Protein AF-A0A2M7ZZB6-F1 (afdb_monomer)

Solvent-accessible surface area (backbone atoms only — not comparable to full-atom values): 9899 Å² total; per-residue (Å²): 138,83,85,86,79,74,78,76,74,74,70,73,68,87,72,74,65,69,38,66,51,78,63,53,41,43,48,19,32,42,69,71,52,42,30,48,72,31,56,65,69,65,60,60,82,46,77,87,41,74,58,35,42,51,44,49,51,27,49,53,50,29,35,26,39,66,32,93,85,37,90,86,42,71,68,60,44,71,37,55,76,69,3,45,89,44,29,32,35,31,60,40,60,33,81,90,66,54,45,29,35,42,30,34,33,74,74,34,77,93,77,28,32,29,31,52,76,47,67,44,47,56,92,78,51,80,77,65,58,51,47,81,51,72,67,56,48,48,54,58,59,68,34,71,68,35,45,54,51,51,56,53,50,54,53,52,31,53,52,32,34,58,52,52,53,54,54,52,56,57,63,77,77,111

Nearest PDB structures (foldseek):
  8a22-assembly1_AD  TM=5.353E-01  e=3.494E+00  Polytomella magna
  6bxj-assembly1_A  TM=3.158E-01  e=9.105E-01  Homo sapiens
  7snt-assembly2_B  TM=4.736E-01  e=2.909E+00  Oplophorus gracilirostris
  4c4h-assembly1_A  TM=4.636E-01  e=7.277E+00  Homo sapiens

Foldseek 3Di:
DDPPPDPPPPQPDLPCLPADDPVLLLVCLQVVNFAQEFPCVLLVVVPPAPSQNSQSVSQVSNCRRQNDDDPSHAQKDADDAQRGPFKIWHWRATRVRFIKIWMKGQLDPVNRYIYTPHIDTPVPDDDDNHHDDPVRSVCRCPDPRNVVSSVVSVVVSVVSNVVVVVVVVVVVVD

Radius of gyration: 18.85 Å; Cα contacts (8 Å, |Δi|>4): 253; chains: 1; bounding box: 59×29×61 Å

Mean predicted aligned error: 9.22 Å

Structure (mmCIF, N/CA/C/O backbone):
data_AF-A0A2M7ZZB6-F1
#
_entry.id   AF-A0A2M7ZZB6-F1
#
loop_
_atom_site.group_PDB
_atom_site.id
_atom_site.type_symbol
_atom_site.label_atom_id
_atom_site.label_alt_id
_atom_site.label_comp_id
_atom_site.label_asym_id
_atom_site.label_entity_id
_atom_site.label_seq_id
_atom_site.pdbx_PDB_ins_code
_atom_site.Cartn_x
_atom_site.Cartn_y
_atom_site.Cartn_z
_atom_site.occupancy
_atom_site.B_iso_or_equiv
_atom_site.auth_seq_id
_atom_site.auth_comp_id
_atom_site.auth_asym_id
_atom_site.auth_atom_id
_atom_site.pdbx_PDB_model_num
ATOM 1 N N . MET A 1 1 ? 19.555 -8.376 -47.358 1.00 38.25 1 MET A N 1
ATOM 2 C CA . MET A 1 1 ? 19.099 -8.826 -46.024 1.00 38.25 1 MET A CA 1
ATOM 3 C C . MET A 1 1 ? 18.486 -7.634 -45.303 1.00 38.25 1 MET A C 1
ATOM 5 O O . MET A 1 1 ? 19.207 -6.686 -45.032 1.00 38.25 1 MET A O 1
ATOM 9 N N . ARG A 1 2 ? 17.164 -7.617 -45.089 1.00 36.47 2 ARG A N 1
ATOM 10 C CA . ARG A 1 2 ? 16.479 -6.576 -44.303 1.00 36.47 2 ARG A CA 1
ATOM 11 C C . ARG A 1 2 ? 16.330 -7.078 -42.867 1.00 36.47 2 ARG A C 1
ATOM 13 O O . ARG A 1 2 ? 15.818 -8.172 -42.655 1.00 36.47 2 ARG A O 1
ATOM 20 N N . SER A 1 3 ? 16.836 -6.313 -41.904 1.00 40.44 3 SER A N 1
ATOM 21 C CA . SER A 1 3 ? 16.757 -6.620 -40.477 1.00 40.44 3 SER A CA 1
ATOM 22 C C . SER A 1 3 ? 15.376 -6.245 -39.930 1.00 40.44 3 SER A C 1
ATOM 24 O O . SER A 1 3 ? 15.189 -5.156 -39.389 1.00 40.44 3 SER A O 1
ATOM 26 N N . ASP A 1 4 ? 14.407 -7.148 -40.034 1.00 44.44 4 ASP A N 1
ATOM 27 C CA . ASP A 1 4 ? 13.094 -6.994 -39.391 1.00 44.44 4 ASP A CA 1
ATOM 2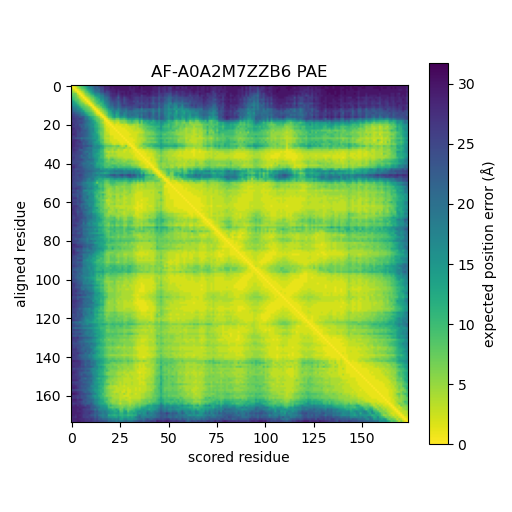8 C C . ASP A 1 4 ? 13.134 -7.422 -37.912 1.00 44.44 4 ASP A C 1
ATOM 30 O O . ASP A 1 4 ? 12.352 -8.255 -37.456 1.00 44.44 4 ASP A O 1
ATOM 34 N N . PHE A 1 5 ? 14.067 -6.857 -37.137 1.00 45.94 5 PHE A N 1
ATOM 35 C CA . PHE A 1 5 ? 14.306 -7.246 -35.740 1.00 45.94 5 PHE A CA 1
ATOM 36 C C . PHE A 1 5 ? 13.954 -6.177 -34.707 1.00 45.94 5 PHE A C 1
ATOM 38 O O . PHE A 1 5 ? 14.498 -6.180 -33.617 1.00 45.94 5 PHE A O 1
ATOM 45 N N . PHE A 1 6 ? 12.984 -5.305 -34.983 1.00 51.72 6 PHE A N 1
ATOM 46 C CA . PHE A 1 6 ? 12.308 -4.562 -33.915 1.00 51.72 6 PHE A CA 1
ATOM 47 C C . PHE A 1 6 ? 10.819 -4.428 -34.225 1.00 51.72 6 PHE A C 1
ATOM 49 O O . PHE A 1 6 ? 10.335 -3.396 -34.687 1.00 51.72 6 PHE A O 1
ATOM 56 N N . LYS A 1 7 ? 10.052 -5.484 -33.922 1.00 43.66 7 LYS A N 1
ATOM 57 C CA . LYS A 1 7 ? 8.611 -5.328 -33.693 1.00 43.66 7 LYS A CA 1
ATOM 58 C C . LYS A 1 7 ? 8.455 -4.345 -32.532 1.00 43.66 7 LYS A C 1
ATOM 60 O O . LYS A 1 7 ? 8.679 -4.727 -31.384 1.00 43.66 7 LYS A O 1
ATOM 65 N N . LYS A 1 8 ? 8.086 -3.089 -32.820 1.00 45.19 8 LYS A N 1
ATOM 66 C CA . LYS A 1 8 ? 7.596 -2.141 -31.808 1.00 45.19 8 LYS A CA 1
ATOM 67 C C . LYS A 1 8 ? 6.567 -2.891 -30.960 1.00 45.19 8 LYS A C 1
ATOM 69 O O . LYS A 1 8 ? 5.510 -3.266 -31.473 1.00 45.19 8 LYS A O 1
ATOM 74 N N . LYS A 1 9 ? 6.895 -3.167 -29.690 1.00 47.38 9 LYS A N 1
ATOM 75 C CA . LYS A 1 9 ? 5.925 -3.693 -28.723 1.00 47.38 9 LYS A CA 1
ATOM 76 C C . LYS A 1 9 ? 4.744 -2.731 -28.772 1.00 47.38 9 LYS A C 1
ATOM 78 O O . LYS A 1 9 ? 4.932 -1.544 -28.521 1.00 47.38 9 LYS A O 1
ATOM 83 N N . LYS A 1 10 ? 3.566 -3.223 -29.176 1.00 41.62 10 LYS A N 1
ATOM 84 C CA . LYS A 1 10 ? 2.321 -2.450 -29.115 1.00 41.62 10 LYS A CA 1
ATOM 85 C C . LYS A 1 10 ? 2.272 -1.829 -27.723 1.00 41.62 10 LYS A C 1
ATOM 87 O O . LYS A 1 10 ? 2.279 -2.581 -26.747 1.00 41.62 10 LYS A O 1
ATOM 92 N N . SER A 1 11 ? 2.296 -0.499 -27.642 1.00 44.00 11 SER A N 1
ATOM 93 C CA . SER A 1 11 ? 2.062 0.203 -26.387 1.00 44.00 11 SER A CA 1
ATOM 94 C C . SER A 1 11 ? 0.751 -0.347 -25.847 1.00 44.00 11 SER A C 1
ATOM 96 O O . SER A 1 11 ? -0.286 -0.312 -26.516 1.00 44.00 11 SER A O 1
ATOM 98 N N . SER A 1 12 ? 0.839 -1.023 -24.703 1.00 45.59 12 SER A N 1
ATOM 99 C CA . SER A 1 12 ? -0.322 -1.614 -24.055 1.00 45.59 12 SER A CA 1
ATOM 100 C C . SER A 1 12 ? -1.387 -0.529 -23.957 1.00 45.59 12 SER A C 1
ATOM 102 O O . SER A 1 12 ? -1.063 0.556 -23.466 1.00 45.59 12 SER A O 1
ATOM 104 N N . LYS A 1 13 ? -2.618 -0.818 -24.421 1.00 45.81 13 LYS A N 1
ATOM 105 C CA . LYS A 1 13 ? -3.814 -0.006 -24.131 1.00 45.81 13 LYS A CA 1
ATOM 106 C C . LYS A 1 13 ? -3.720 0.502 -22.696 1.00 45.81 13 LYS A C 1
ATOM 108 O O . LYS A 1 13 ? -3.211 -0.233 -21.846 1.00 45.81 13 LYS A O 1
ATOM 113 N N . ILE A 1 14 ? -4.220 1.710 -22.433 1.00 41.00 14 ILE A N 1
ATOM 114 C CA . ILE A 1 14 ? -4.443 2.189 -21.067 1.00 41.00 14 ILE A CA 1
ATOM 115 C C . ILE A 1 14 ? -5.152 1.058 -20.337 1.00 41.00 14 ILE A C 1
ATOM 117 O O . ILE A 1 14 ? -6.304 0.740 -20.620 1.00 41.00 14 ILE A O 1
ATOM 121 N N . VAL A 1 15 ? -4.398 0.359 -19.493 1.00 43.09 15 VAL A N 1
ATOM 122 C CA . VAL A 1 15 ? -4.964 -0.657 -18.632 1.00 43.09 15 VAL A CA 1
ATOM 123 C C . VAL A 1 15 ? -5.539 0.188 -17.522 1.00 43.09 15 VAL A C 1
ATOM 125 O O . VAL A 1 15 ? -4.872 0.463 -16.530 1.00 43.09 15 VAL A O 1
ATOM 128 N N . GLU A 1 16 ? -6.771 0.641 -17.731 1.00 44.50 16 GLU A N 1
ATOM 129 C CA . GLU A 1 16 ? -7.703 0.789 -16.633 1.00 44.50 16 GLU A CA 1
ATOM 130 C C . GLU A 1 16 ? -7.907 -0.630 -16.093 1.00 44.50 16 GLU A C 1
ATOM 132 O O . GLU A 1 16 ? -8.935 -1.264 -16.309 1.00 44.50 16 GLU A O 1
ATOM 137 N N . SER A 1 17 ? -6.895 -1.196 -15.423 1.00 48.78 17 SER A N 1
ATOM 138 C CA . SER A 1 17 ? -7.162 -2.203 -14.408 1.00 48.78 17 SER A CA 1
ATOM 139 C C . SER A 1 17 ? -7.877 -1.395 -13.352 1.00 48.78 17 SER A C 1
ATOM 141 O O . SER A 1 17 ? -7.235 -0.810 -12.475 1.00 48.78 17 SER A O 1
ATOM 143 N N . GLY A 1 18 ? -9.179 -1.218 -13.578 1.00 47.97 18 GLY A N 1
ATOM 144 C CA . GLY A 1 18 ? -10.056 -0.502 -12.696 1.00 47.97 18 GLY A CA 1
ATOM 145 C C . GLY A 1 18 ? -9.809 -1.143 -11.359 1.00 47.97 18 GLY A C 1
ATOM 146 O O . GLY A 1 18 ? -10.104 -2.323 -11.164 1.00 47.97 18 GLY A O 1
ATOM 147 N N . GLY A 1 19 ? -9.202 -0.378 -10.456 1.00 55.34 19 GLY A N 1
ATOM 148 C CA . GLY A 1 19 ? -9.299 -0.713 -9.057 1.00 55.34 19 GLY A CA 1
ATOM 149 C C . GLY A 1 19 ? -10.775 -0.977 -8.719 1.00 55.34 19 GLY A C 1
ATOM 150 O O . GLY A 1 19 ? -11.671 -0.688 -9.520 1.00 55.34 19 GLY A O 1
ATOM 151 N N . PRO A 1 20 ? -11.043 -1.531 -7.537 1.00 63.66 20 PRO A N 1
ATOM 152 C CA . PRO A 1 20 ? -12.404 -1.813 -7.100 1.00 63.66 20 PRO A CA 1
ATOM 153 C C . PRO A 1 20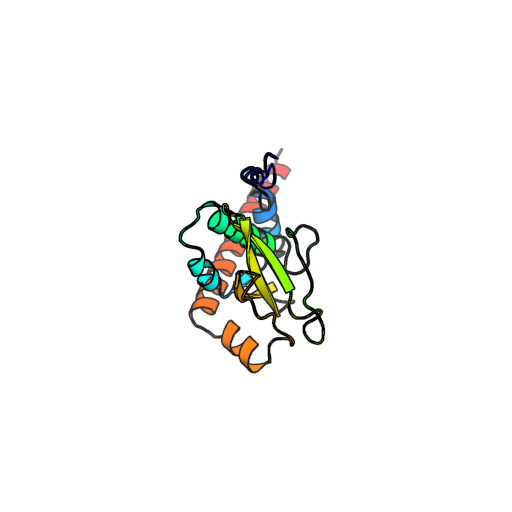 ? -13.342 -0.659 -7.433 1.00 63.66 20 PRO A C 1
ATOM 155 O O . PRO A 1 20 ? -12.965 0.514 -7.312 1.00 63.66 20 PRO A O 1
ATOM 158 N N . SER A 1 21 ? -14.562 -0.988 -7.856 1.00 69.81 21 SER A N 1
ATOM 159 C CA . SER A 1 21 ? -15.546 0.045 -8.139 1.00 69.81 21 SER A CA 1
ATOM 160 C C . SER A 1 21 ? -15.713 0.944 -6.906 1.00 69.81 21 SER A C 1
ATOM 162 O O . SER A 1 21 ? -15.468 0.532 -5.768 1.00 69.81 21 SER A O 1
ATOM 164 N N . LYS A 1 22 ? -16.187 2.183 -7.092 1.00 71.06 22 LYS A N 1
ATOM 165 C CA . LYS A 1 22 ? -16.501 3.064 -5.947 1.00 71.06 22 LYS A CA 1
ATOM 166 C C . LYS A 1 22 ? -17.449 2.387 -4.941 1.00 71.06 22 LYS A C 1
ATOM 168 O O . LYS A 1 22 ? -17.421 2.720 -3.758 1.00 71.06 22 LYS A O 1
ATOM 173 N N . VAL A 1 23 ? -18.275 1.445 -5.408 1.00 73.25 23 VAL A N 1
ATOM 174 C CA . VAL A 1 23 ? -19.191 0.643 -4.588 1.00 73.25 23 VAL A CA 1
ATOM 175 C C . VAL A 1 23 ? -18.430 -0.391 -3.757 1.00 73.25 23 VAL A C 1
ATOM 177 O O . VAL A 1 23 ? -18.668 -0.477 -2.553 1.00 73.25 23 VAL A O 1
ATOM 180 N N . ASP A 1 24 ? -17.482 -1.117 -4.350 1.00 73.31 24 ASP A N 1
ATOM 181 C CA . ASP A 1 24 ? -16.653 -2.100 -3.636 1.00 73.31 24 ASP A CA 1
ATOM 182 C C . ASP A 1 24 ? -15.773 -1.423 -2.586 1.00 73.31 24 ASP A C 1
ATOM 184 O O . ASP A 1 24 ? -15.670 -1.897 -1.455 1.00 73.31 24 ASP A O 1
ATOM 188 N N . GLN A 1 25 ? -15.204 -0.262 -2.924 1.00 75.00 25 GLN A N 1
ATOM 189 C CA . GLN A 1 25 ? -14.422 0.539 -1.988 1.00 75.00 25 GLN A CA 1
ATOM 190 C C . GLN A 1 25 ? -15.275 0.998 -0.796 1.00 75.00 25 GLN A C 1
ATOM 192 O O . GLN A 1 25 ? -14.861 0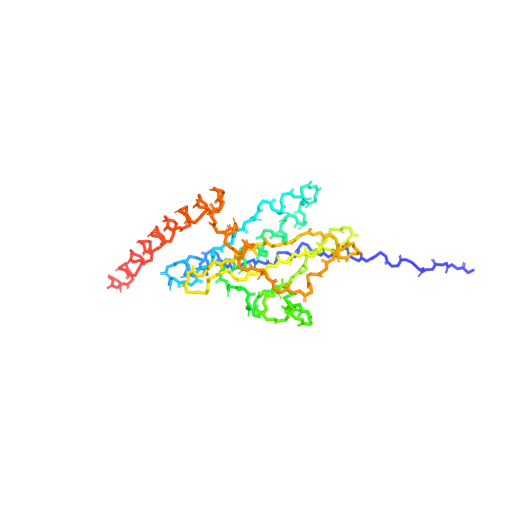.852 0.355 1.00 75.00 25 GLN A O 1
ATOM 197 N N . LEU A 1 26 ? -16.478 1.528 -1.052 1.00 75.44 26 LEU A N 1
ATOM 198 C CA . LEU A 1 26 ? -17.390 1.968 0.006 1.00 75.44 26 LEU A CA 1
ATOM 199 C C . LEU A 1 26 ? -17.833 0.796 0.892 1.00 75.44 26 LEU A C 1
ATOM 201 O O . LEU A 1 26 ? -17.858 0.941 2.114 1.00 75.44 26 LEU A O 1
ATOM 205 N N . SER A 1 27 ? -18.128 -0.356 0.287 1.00 77.75 27 SER A N 1
ATOM 206 C CA . SER A 1 27 ? -18.537 -1.573 0.998 1.00 77.75 27 SER A CA 1
ATOM 207 C C . SER A 1 27 ? -17.403 -2.102 1.878 1.00 77.75 27 SER A C 1
ATOM 209 O O . SER A 1 27 ? -17.599 -2.344 3.070 1.00 77.75 27 SER A O 1
ATOM 211 N N . ALA A 1 28 ? -16.177 -2.167 1.347 1.00 79.31 28 ALA A N 1
ATOM 212 C CA . ALA A 1 28 ? -14.996 -2.555 2.112 1.00 79.31 28 ALA A CA 1
ATOM 213 C C . ALA A 1 28 ? -14.718 -1.595 3.281 1.00 79.31 28 ALA A C 1
ATOM 215 O O . ALA A 1 28 ? -14.349 -2.035 4.373 1.00 79.31 28 ALA A O 1
ATOM 216 N N . MET A 1 29 ? -14.935 -0.288 3.100 1.00 80.62 29 MET A N 1
ATOM 217 C CA . MET A 1 29 ? -14.863 0.687 4.193 1.00 80.62 29 MET A CA 1
ATOM 218 C C . MET A 1 29 ? -15.951 0.452 5.250 1.00 80.62 29 MET A C 1
ATOM 220 O O . MET A 1 29 ? -15.640 0.424 6.442 1.00 80.62 29 MET A O 1
ATOM 224 N N . SER A 1 30 ? -17.211 0.245 4.852 1.00 78.44 30 SER A N 1
ATOM 225 C CA . SER A 1 30 ? -18.321 0.072 5.800 1.00 78.44 30 SER A CA 1
ATOM 226 C C . SER A 1 30 ? -18.262 -1.239 6.577 1.00 78.44 30 SER A C 1
ATOM 228 O O . SER A 1 30 ? -18.556 -1.264 7.772 1.00 78.44 30 SER A O 1
ATOM 230 N N . GLU A 1 31 ? -17.826 -2.318 5.937 1.00 77.25 31 GLU A N 1
ATOM 231 C CA . GLU A 1 31 ? -17.776 -3.653 6.540 1.00 77.25 31 GLU A CA 1
ATOM 232 C C . GLU A 1 31 ? -16.547 -3.853 7.418 1.00 77.25 31 GLU A C 1
ATOM 234 O O . GLU A 1 31 ? -16.293 -4.954 7.894 1.00 77.25 31 GLU A O 1
ATOM 239 N N . SER A 1 32 ? -15.771 -2.787 7.643 1.00 73.25 32 SER A N 1
ATOM 240 C CA . SER A 1 32 ? -14.468 -2.889 8.280 1.00 73.25 32 SER A CA 1
ATOM 241 C C . SER A 1 32 ? -13.695 -3.992 7.568 1.00 73.25 32 SER A C 1
ATOM 243 O O . SER A 1 32 ? -13.371 -4.990 8.184 1.00 73.25 32 SER A O 1
ATOM 245 N N . ARG A 1 33 ? -13.449 -3.883 6.260 1.00 78.94 33 ARG A N 1
ATOM 246 C CA . ARG A 1 33 ? -12.550 -4.738 5.445 1.00 78.94 33 ARG A CA 1
ATOM 247 C C . ARG A 1 33 ? -11.410 -3.928 4.815 1.00 78.94 33 ARG A C 1
ATOM 249 O O . ARG A 1 33 ? -10.444 -4.502 4.333 1.00 78.94 33 ARG A O 1
ATOM 256 N N . TYR A 1 34 ? -11.505 -2.603 4.897 1.00 85.00 34 TYR A N 1
ATOM 257 C CA . TYR A 1 34 ? -10.519 -1.659 4.396 1.00 85.00 34 TYR A CA 1
ATOM 258 C C . TYR A 1 34 ? -9.168 -1.766 5.110 1.00 85.00 34 TYR A C 1
ATOM 260 O O . TYR A 1 34 ? -9.106 -1.982 6.325 1.00 85.00 34 TYR A O 1
ATOM 268 N N . TRP A 1 35 ? -8.104 -1.565 4.337 1.00 90.12 35 TRP A N 1
ATOM 269 C CA . TRP A 1 35 ? -6.719 -1.580 4.778 1.00 90.12 35 TRP A CA 1
ATOM 270 C C . TRP A 1 35 ? -6.078 -0.198 4.694 1.00 90.12 35 TRP A C 1
ATOM 272 O O . TRP A 1 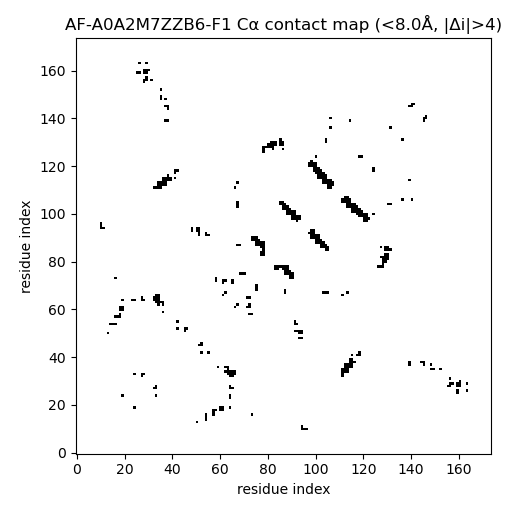35 ? -6.195 0.520 3.700 1.00 90.12 35 TRP A O 1
ATOM 282 N N . THR A 1 36 ? -5.330 0.155 5.733 1.00 89.94 36 THR A N 1
ATOM 283 C CA . THR A 1 36 ? -4.525 1.373 5.776 1.00 89.94 36 THR A CA 1
ATOM 284 C C . THR A 1 36 ? -3.162 1.107 5.152 1.00 89.94 36 THR A C 1
ATOM 286 O O . THR A 1 36 ? -2.431 0.231 5.610 1.00 89.94 36 THR A O 1
ATOM 289 N N . VAL A 1 37 ? -2.810 1.888 4.128 1.00 90.38 37 VAL A N 1
ATOM 290 C CA . VAL A 1 37 ? -1.513 1.820 3.439 1.00 90.38 37 VAL A CA 1
ATOM 291 C C . VAL A 1 37 ? -0.667 3.029 3.837 1.00 90.38 37 VAL A C 1
ATOM 293 O O . VAL A 1 37 ? -0.981 4.160 3.461 1.00 90.38 37 VAL A O 1
ATOM 296 N N . LEU A 1 38 ? 0.396 2.785 4.600 1.00 90.75 38 LEU A N 1
ATOM 297 C CA . LEU A 1 38 ? 1.378 3.783 5.030 1.00 90.75 38 LEU A CA 1
ATOM 298 C C . LEU A 1 38 ? 2.492 3.972 3.989 1.00 90.75 38 LEU A C 1
ATOM 300 O O . LEU A 1 38 ? 2.626 3.176 3.057 1.00 90.75 38 LEU A O 1
ATOM 304 N N . ASN A 1 39 ? 3.298 5.027 4.164 1.00 86.81 39 ASN A N 1
ATOM 305 C CA . ASN A 1 39 ? 4.412 5.401 3.279 1.00 86.81 39 ASN A CA 1
ATOM 306 C C . ASN A 1 39 ? 4.022 5.578 1.805 1.00 86.81 39 ASN A C 1
ATOM 308 O O . ASN A 1 39 ? 4.809 5.315 0.897 1.00 86.81 39 ASN A O 1
ATOM 312 N N . SER A 1 40 ? 2.804 6.055 1.534 1.00 80.31 40 SER A N 1
ATOM 313 C CA . SER A 1 40 ? 2.395 6.3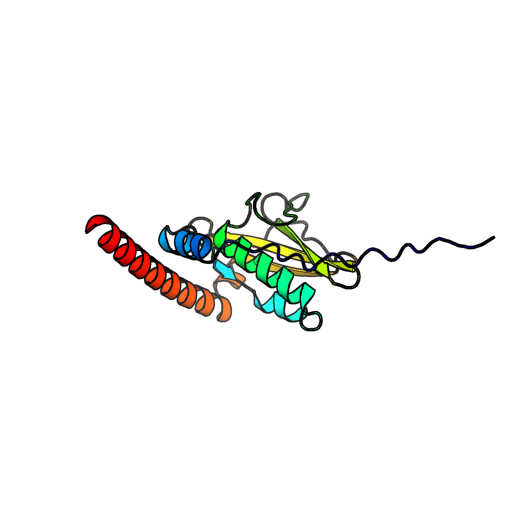15 0.147 1.00 80.31 40 SER A CA 1
ATOM 314 C C . SER A 1 40 ? 3.180 7.453 -0.521 1.00 80.31 40 SER A C 1
ATOM 316 O O . SER A 1 40 ? 3.086 7.627 -1.732 1.00 80.31 40 SER A O 1
ATOM 318 N N . SER A 1 41 ? 3.987 8.193 0.244 1.00 78.19 41 SER A N 1
ATOM 319 C CA . SER A 1 41 ? 4.978 9.145 -0.254 1.00 78.19 41 SER A CA 1
ATOM 320 C C . SER A 1 41 ? 6.052 8.500 -1.139 1.00 78.19 41 SER A C 1
ATOM 322 O O . SER A 1 41 ? 6.487 9.163 -2.074 1.00 78.19 41 SER A O 1
ATOM 324 N N . LEU A 1 42 ? 6.381 7.209 -0.960 1.00 75.31 42 LEU A N 1
ATOM 325 C CA . LEU A 1 42 ? 7.282 6.454 -1.856 1.00 75.31 42 LEU A CA 1
ATOM 326 C C . LEU A 1 42 ? 6.798 6.414 -3.313 1.00 75.31 42 LEU A C 1
ATOM 328 O O . LEU A 1 42 ? 7.574 6.177 -4.229 1.00 75.31 42 LEU A O 1
ATOM 332 N N . LEU A 1 43 ? 5.504 6.641 -3.539 1.00 71.00 43 LEU A N 1
ATOM 333 C CA . LEU A 1 43 ? 4.917 6.641 -4.875 1.00 71.00 43 LEU A CA 1
ATOM 334 C C . LEU A 1 43 ? 5.110 7.978 -5.609 1.00 71.00 43 LEU A C 1
ATOM 336 O O . LEU A 1 43 ? 4.849 8.051 -6.806 1.00 71.00 43 LEU A O 1
ATOM 340 N N . ARG A 1 44 ? 5.553 9.040 -4.918 1.00 61.81 44 ARG A N 1
ATOM 341 C CA . ARG A 1 44 ? 5.780 10.369 -5.519 1.00 61.81 44 ARG A CA 1
ATOM 342 C C . ARG A 1 44 ? 6.955 10.380 -6.500 1.00 61.81 44 ARG A C 1
ATOM 344 O O . ARG A 1 44 ? 6.977 11.226 -7.387 1.00 61.81 44 ARG A O 1
ATOM 351 N N . ASP A 1 45 ? 7.864 9.412 -6.404 1.00 55.84 45 ASP A N 1
ATOM 352 C CA . ASP A 1 45 ? 8.996 9.256 -7.329 1.00 55.84 45 ASP A CA 1
ATOM 353 C C . ASP A 1 45 ? 8.562 8.806 -8.740 1.00 55.84 45 ASP A C 1
ATOM 355 O O . ASP A 1 45 ? 9.360 8.819 -9.673 1.00 55.84 45 ASP A O 1
ATOM 359 N N . ALA A 1 46 ? 7.288 8.438 -8.932 1.00 5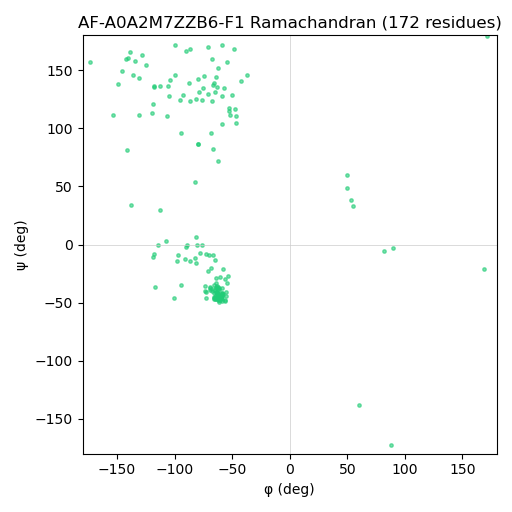9.41 46 ALA A N 1
ATOM 360 C CA . ALA A 1 46 ? 6.704 8.128 -10.240 1.00 59.41 46 ALA A CA 1
ATOM 361 C C . ALA A 1 46 ? 6.296 9.375 -11.059 1.00 59.41 46 ALA A C 1
ATOM 363 O O . ALA A 1 46 ? 5.772 9.231 -12.166 1.00 59.41 46 ALA A O 1
ATOM 364 N N . ASN A 1 47 ? 6.486 10.588 -10.523 1.00 51.47 47 ASN A N 1
ATOM 365 C CA . ASN A 1 47 ? 6.035 11.842 -11.131 1.00 51.47 47 ASN A CA 1
ATOM 366 C C . ASN A 1 47 ? 6.811 12.162 -12.422 1.00 51.47 47 ASN A C 1
ATOM 368 O O . ASN A 1 47 ? 7.894 12.741 -12.388 1.00 51.47 47 ASN A O 1
ATOM 372 N N . GLY A 1 48 ? 6.237 11.786 -13.565 1.00 58.44 48 GLY A N 1
ATOM 373 C CA . GLY A 1 48 ? 6.775 12.073 -14.897 1.00 58.44 48 GLY A CA 1
ATOM 374 C C . GLY A 1 48 ? 6.088 11.303 -16.029 1.00 58.44 48 GLY A C 1
ATOM 375 O O . GLY A 1 48 ? 6.141 11.746 -17.172 1.00 58.44 48 GLY A O 1
ATOM 376 N N . ASP A 1 49 ? 5.411 10.188 -15.721 1.00 69.81 49 ASP A N 1
ATOM 377 C CA . ASP A 1 49 ? 4.618 9.410 -16.684 1.00 69.81 49 ASP A CA 1
ATOM 378 C C . ASP A 1 49 ? 3.220 9.104 -16.119 1.00 69.81 49 ASP A C 1
ATOM 380 O O . ASP A 1 49 ? 3.064 8.325 -15.171 1.00 69.81 49 ASP A O 1
ATOM 384 N N . ASP A 1 50 ? 2.191 9.714 -16.714 1.00 71.19 50 ASP A N 1
ATOM 385 C CA . ASP A 1 50 ? 0.794 9.608 -16.275 1.00 71.19 50 ASP A CA 1
ATOM 386 C C . ASP A 1 50 ? 0.292 8.155 -16.206 1.00 71.19 50 ASP A C 1
ATOM 388 O O . ASP A 1 50 ? -0.538 7.816 -15.354 1.00 71.19 50 ASP A O 1
ATOM 392 N N . HIS A 1 51 ? 0.812 7.252 -17.047 1.00 74.69 51 HIS A N 1
ATOM 393 C CA . HIS A 1 51 ? 0.415 5.846 -17.012 1.00 74.69 51 HIS A CA 1
ATOM 394 C C . HIS A 1 51 ? 0.994 5.108 -15.810 1.00 74.69 51 HIS A C 1
ATOM 396 O O . HIS A 1 51 ? 0.290 4.290 -15.207 1.00 74.69 51 HIS A O 1
ATOM 402 N N . LEU A 1 52 ? 2.251 5.377 -15.451 1.00 77.50 52 LEU A N 1
ATOM 403 C CA . LEU A 1 52 ? 2.863 4.792 -14.261 1.00 77.50 52 LEU A CA 1
ATOM 404 C C . LEU A 1 52 ? 2.138 5.275 -13.006 1.00 77.50 52 LEU A C 1
ATOM 406 O O . LEU A 1 52 ? 1.745 4.452 -12.179 1.00 77.50 52 LEU A O 1
ATOM 410 N N . ILE A 1 53 ? 1.889 6.584 -12.909 1.00 76.75 53 ILE A N 1
ATOM 411 C CA . ILE A 1 53 ? 1.146 7.197 -11.801 1.00 76.75 53 ILE A CA 1
ATOM 412 C C . ILE A 1 53 ? -0.238 6.555 -11.672 1.00 76.75 53 ILE A C 1
ATOM 414 O O . ILE A 1 53 ? -0.631 6.133 -10.583 1.00 76.75 53 ILE A O 1
ATOM 418 N N . SER A 1 54 ? -0.968 6.424 -12.783 1.00 77.12 54 SER A N 1
ATOM 419 C CA . SER A 1 54 ? -2.294 5.799 -12.804 1.00 77.12 54 SER A CA 1
ATOM 420 C C . SER A 1 54 ? -2.260 4.350 -12.300 1.00 77.12 54 SER A C 1
ATOM 422 O O . SER A 1 54 ? -3.035 3.979 -11.416 1.00 77.12 54 SER A O 1
ATOM 424 N N . ARG A 1 55 ? -1.306 3.536 -12.772 1.00 79.38 55 ARG A N 1
ATOM 425 C CA . ARG A 1 55 ? -1.166 2.122 -12.373 1.00 79.38 55 ARG A CA 1
ATOM 426 C C . ARG A 1 55 ? -0.756 1.954 -10.913 1.00 79.38 55 ARG A C 1
ATOM 428 O O . ARG A 1 55 ? -1.281 1.087 -10.218 1.00 79.38 55 ARG A O 1
ATOM 435 N N . VAL A 1 56 ? 0.149 2.797 -10.434 1.00 81.38 56 VAL A N 1
ATOM 436 C CA . VAL A 1 56 ? 0.591 2.817 -9.038 1.00 81.38 56 VAL A CA 1
ATOM 437 C C . VAL A 1 56 ? -0.553 3.233 -8.105 1.00 81.38 56 VAL A C 1
ATOM 439 O O . VAL A 1 56 ? -0.776 2.599 -7.072 1.00 81.38 56 VAL A O 1
ATOM 442 N N . ASN A 1 57 ? -1.343 4.237 -8.493 1.00 78.69 57 ASN A N 1
ATOM 443 C CA . ASN A 1 57 ? -2.539 4.636 -7.751 1.00 78.69 57 ASN A CA 1
ATOM 444 C C . ASN A 1 57 ? -3.613 3.539 -7.752 1.00 78.69 57 ASN A C 1
ATOM 446 O O . ASN A 1 57 ? -4.229 3.292 -6.713 1.00 78.69 57 ASN A O 1
ATOM 450 N N . ALA A 1 58 ? -3.804 2.842 -8.875 1.00 79.19 58 ALA A N 1
ATOM 451 C CA . ALA A 1 58 ? -4.712 1.701 -8.959 1.00 79.19 58 ALA A CA 1
ATOM 452 C C . ALA A 1 58 ? -4.277 0.556 -8.027 1.00 79.19 58 ALA A C 1
ATOM 454 O O . ALA A 1 58 ? -5.107 0.023 -7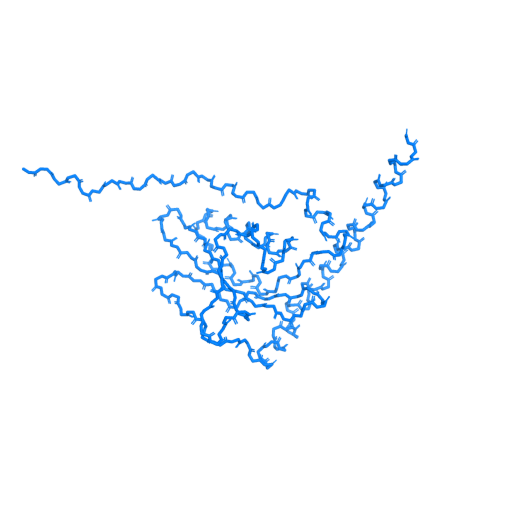.290 1.00 79.19 58 ALA A O 1
ATOM 455 N N . LEU A 1 59 ? -2.978 0.231 -7.981 1.00 83.44 59 LEU A N 1
ATOM 456 C CA . LEU A 1 59 ? -2.432 -0.756 -7.044 1.00 83.44 59 LEU A CA 1
ATOM 457 C C . LEU A 1 59 ? -2.679 -0.345 -5.588 1.00 83.44 59 LEU A C 1
ATOM 459 O O . LEU A 1 59 ? -3.157 -1.156 -4.798 1.00 83.44 59 LEU A O 1
ATOM 463 N N . LYS A 1 60 ? -2.416 0.920 -5.231 1.00 85.19 60 LYS A N 1
ATOM 464 C CA . LYS A 1 60 ? -2.703 1.446 -3.886 1.00 85.19 60 LYS A CA 1
ATOM 465 C C . LYS A 1 60 ? -4.180 1.272 -3.519 1.00 85.19 60 LYS A C 1
ATOM 467 O O . LYS A 1 60 ? -4.475 0.781 -2.432 1.00 85.19 60 LYS A O 1
ATOM 472 N N . ALA A 1 61 ? -5.101 1.639 -4.410 1.00 81.06 61 ALA A N 1
ATOM 473 C CA . ALA A 1 61 ? -6.540 1.499 -4.175 1.00 81.06 61 ALA A CA 1
ATOM 474 C C . ALA A 1 61 ? -6.975 0.028 -4.033 1.00 81.06 61 ALA A C 1
ATOM 476 O O . ALA A 1 61 ? -7.815 -0.299 -3.189 1.00 81.06 61 ALA A O 1
ATOM 477 N N . ALA A 1 62 ? -6.375 -0.870 -4.818 1.00 81.94 62 ALA A N 1
ATOM 478 C CA . ALA A 1 62 ? -6.616 -2.305 -4.725 1.00 81.94 62 ALA A CA 1
ATOM 479 C C . ALA A 1 62 ? -6.119 -2.875 -3.385 1.00 81.94 62 ALA A C 1
ATOM 481 O O . ALA A 1 62 ? -6.876 -3.570 -2.710 1.00 81.94 62 ALA A O 1
ATOM 482 N N . LEU A 1 63 ? -4.912 -2.506 -2.938 1.00 87.56 63 LEU A N 1
ATOM 483 C CA . LEU A 1 63 ? -4.370 -2.891 -1.626 1.00 87.56 63 LEU A CA 1
ATOM 484 C C . LEU A 1 63 ? -5.258 -2.416 -0.473 1.00 87.56 63 LEU A C 1
ATOM 486 O O . LEU A 1 63 ? -5.514 -3.164 0.466 1.00 87.56 63 LEU A O 1
ATOM 490 N N . GLN A 1 64 ? -5.767 -1.188 -0.564 1.00 86.19 64 GLN A N 1
ATOM 491 C CA . GLN A 1 64 ? -6.678 -0.615 0.426 1.00 86.19 64 GLN A CA 1
ATOM 492 C C . GLN A 1 64 ? -8.016 -1.364 0.518 1.00 86.19 64 GLN A C 1
ATOM 494 O O . GLN A 1 64 ? -8.639 -1.384 1.577 1.00 86.19 64 GLN A O 1
ATOM 499 N N . THR A 1 65 ? -8.466 -1.989 -0.567 1.00 81.38 65 THR A N 1
ATOM 500 C CA . THR A 1 65 ? -9.806 -2.590 -0.641 1.00 81.38 65 THR A CA 1
ATOM 501 C C . THR A 1 65 ? -9.789 -4.098 -0.442 1.00 81.38 65 THR A C 1
ATOM 503 O O . THR A 1 65 ? -10.602 -4.630 0.310 1.00 81.38 65 THR A O 1
ATOM 506 N N . TYR A 1 66 ? -8.865 -4.789 -1.106 1.00 81.19 66 TYR A N 1
ATOM 507 C CA . TYR A 1 66 ? -8.775 -6.248 -1.097 1.00 81.19 66 TYR A CA 1
ATOM 508 C C . TYR A 1 66 ? -7.747 -6.772 -0.092 1.00 81.19 66 TYR A C 1
ATOM 510 O O . TYR A 1 66 ? -7.756 -7.954 0.245 1.00 81.19 66 TYR A O 1
ATOM 518 N N . GLY A 1 67 ? -6.883 -5.895 0.421 1.00 85.44 67 GLY A N 1
ATOM 519 C CA . GLY A 1 67 ? -5.837 -6.252 1.363 1.00 85.44 67 GLY A CA 1
ATOM 520 C C . GLY A 1 67 ? -4.531 -6.686 0.702 1.00 85.44 67 GLY A C 1
ATOM 521 O O . GLY A 1 67 ? -4.357 -6.537 -0.504 1.00 85.44 67 GLY A O 1
ATOM 522 N N . PRO A 1 68 ? -3.574 -7.179 1.505 1.00 87.94 68 PRO A N 1
ATOM 523 C CA . PRO A 1 68 ? -2.171 -7.316 1.115 1.00 87.94 68 PRO A CA 1
ATOM 524 C C . PRO A 1 68 ? -1.862 -8.573 0.291 1.00 87.94 68 PRO A C 1
ATOM 526 O O . PRO A 1 68 ? -0.785 -8.643 -0.296 1.00 87.94 68 PRO A O 1
ATOM 529 N N . THR A 1 69 ? -2.766 -9.559 0.286 1.00 84.25 69 THR A N 1
ATOM 530 C CA . THR A 1 69 ? -2.551 -10.909 -0.270 1.00 84.25 69 THR A CA 1
ATOM 531 C C . THR A 1 69 ? -3.758 -11.411 -1.067 1.00 84.25 69 THR A C 1
ATOM 533 O O . THR A 1 69 ? -4.094 -12.589 -1.004 1.00 84.25 69 THR A O 1
ATOM 536 N N . SER A 1 70 ? -4.473 -10.518 -1.752 1.00 80.00 70 SER A N 1
ATOM 537 C CA . SER A 1 70 ? -5.637 -10.905 -2.555 1.00 80.00 70 SER A CA 1
ATOM 538 C C . SER A 1 70 ? -5.241 -11.295 -3.977 1.00 80.00 70 SER A C 1
ATOM 540 O O . SER A 1 70 ? -4.479 -10.579 -4.623 1.00 80.00 70 SER A O 1
ATOM 542 N N . ASP A 1 71 ? -5.856 -12.354 -4.502 1.00 71.06 71 ASP A N 1
ATOM 543 C CA . ASP A 1 71 ? -5.733 -12.758 -5.911 1.00 71.06 71 ASP A CA 1
ATOM 544 C C . ASP A 1 71 ? -6.320 -11.720 -6.888 1.00 71.06 71 ASP A C 1
ATOM 546 O O . ASP A 1 71 ? -6.053 -11.767 -8.086 1.00 71.06 71 ASP A O 1
ATOM 550 N N . GLN A 1 72 ? -7.096 -10.751 -6.383 1.00 71.31 72 GLN A N 1
ATOM 551 C CA . GLN A 1 72 ? -7.601 -9.607 -7.153 1.00 71.31 72 GLN A CA 1
ATOM 552 C C . GLN A 1 72 ? -6.533 -8.519 -7.372 1.00 71.31 72 GLN A C 1
ATOM 554 O O . GLN A 1 72 ? -6.775 -7.545 -8.087 1.00 71.31 72 GLN A O 1
ATOM 559 N N . LEU A 1 73 ? -5.355 -8.638 -6.747 1.00 73.62 73 LEU A N 1
ATOM 560 C CA . LEU A 1 73 ? -4.260 -7.692 -6.935 1.00 73.62 73 LEU A CA 1
ATOM 561 C C . LEU A 1 73 ? -3.520 -7.966 -8.256 1.00 73.62 73 LEU A C 1
ATOM 563 O O . LEU A 1 73 ? -3.101 -9.097 -8.517 1.00 73.62 73 LEU A O 1
ATOM 567 N N . PRO A 1 74 ? -3.272 -6.936 -9.082 1.00 68.38 74 PRO A N 1
ATOM 568 C CA . PRO A 1 74 ? -2.592 -7.120 -10.355 1.00 68.38 74 PRO A CA 1
ATOM 569 C C . PRO A 1 74 ? -1.128 -7.532 -10.148 1.00 68.38 74 PRO A C 1
ATOM 571 O O . PRO A 1 74 ? -0.346 -6.810 -9.531 1.00 68.38 74 PRO A O 1
ATOM 574 N N . ASN A 1 75 ? -0.745 -8.678 -10.723 1.00 74.94 75 ASN A N 1
ATOM 575 C CA . ASN A 1 75 ? 0.633 -9.191 -10.736 1.00 74.94 75 ASN A CA 1
ATOM 576 C C . ASN A 1 75 ? 1.272 -9.278 -9.332 1.00 74.94 75 ASN A C 1
ATOM 578 O O . ASN A 1 75 ? 2.458 -8.983 -9.165 1.00 74.94 75 ASN A O 1
ATOM 582 N N . PHE A 1 76 ? 0.465 -9.667 -8.338 1.00 83.19 76 PHE A N 1
ATOM 583 C CA . PHE A 1 76 ? 0.889 -9.942 -6.967 1.00 83.19 76 PHE A CA 1
ATOM 584 C C . PHE A 1 76 ? 1.818 -11.153 -6.890 1.00 83.19 76 PHE A C 1
ATOM 586 O O . PHE A 1 76 ? 1.583 -12.179 -7.534 1.00 83.19 76 PHE A O 1
ATOM 593 N N . ARG A 1 77 ? 2.862 -11.043 -6.064 1.00 84.12 77 ARG A N 1
ATOM 594 C CA . ARG A 1 77 ? 3.788 -12.132 -5.757 1.00 84.12 77 ARG A CA 1
ATOM 595 C C . ARG A 1 77 ? 4.283 -12.047 -4.317 1.00 84.12 77 ARG A C 1
ATOM 597 O O . ARG A 1 77 ? 4.488 -10.969 -3.758 1.00 84.12 77 ARG A O 1
ATOM 604 N N . HIS A 1 78 ? 4.561 -13.212 -3.740 1.00 89.38 78 HIS A N 1
ATOM 605 C CA . HIS A 1 78 ? 5.377 -13.298 -2.534 1.00 89.38 78 HIS A CA 1
ATOM 606 C C . HIS A 1 78 ? 6.844 -13.052 -2.887 1.00 89.38 78 HIS A C 1
ATOM 608 O O . HIS A 1 78 ? 7.318 -13.491 -3.937 1.00 89.38 78 HIS A O 1
ATOM 614 N N . ASN A 1 79 ? 7.580 -12.402 -1.988 1.00 89.00 79 ASN A N 1
ATOM 615 C CA . ASN A 1 79 ? 9.034 -12.407 -2.069 1.00 89.00 79 ASN A CA 1
ATOM 616 C C . ASN A 1 79 ? 9.589 -13.809 -1.702 1.00 89.00 79 ASN A C 1
ATOM 618 O O . ASN A 1 79 ? 8.855 -14.701 -1.264 1.00 89.00 79 ASN A O 1
ATOM 622 N N . THR A 1 80 ? 10.877 -14.038 -1.929 1.00 88.50 80 THR A N 1
ATOM 623 C CA . THR A 1 80 ? 11.554 -15.329 -1.776 1.00 88.50 80 THR A CA 1
ATOM 624 C C . THR A 1 80 ? 12.327 -15.433 -0.458 1.00 88.50 80 THR A C 1
ATOM 626 O O . THR A 1 80 ? 12.477 -14.464 0.285 1.00 88.50 80 THR A O 1
ATOM 629 N N . GLY A 1 81 ? 12.838 -16.629 -0.150 1.00 90.06 81 GLY A N 1
ATOM 630 C CA . GLY A 1 81 ? 13.703 -16.846 1.012 1.00 90.06 81 GLY A CA 1
ATOM 631 C C . GLY A 1 81 ? 13.024 -16.500 2.341 1.00 90.06 81 GLY A C 1
ATOM 632 O O . GLY A 1 81 ? 11.847 -16.800 2.541 1.00 90.06 81 GLY A O 1
ATOM 633 N N . LYS A 1 82 ? 13.763 -15.844 3.246 1.00 91.62 82 LYS A N 1
ATOM 634 C CA . LYS A 1 82 ? 13.269 -15.449 4.581 1.00 91.62 82 LYS A CA 1
ATOM 635 C C . LYS A 1 82 ? 12.266 -14.287 4.544 1.00 91.62 82 LYS A C 1
ATOM 637 O O . LYS A 1 82 ? 11.675 -13.963 5.568 1.00 91.62 82 LYS A O 1
ATOM 642 N N . ALA A 1 83 ? 12.072 -13.648 3.391 1.00 91.69 83 ALA A N 1
ATOM 643 C CA . ALA A 1 83 ? 11.042 -12.633 3.193 1.00 91.69 83 ALA A CA 1
ATOM 644 C C . ALA A 1 83 ? 9.684 -13.235 2.789 1.00 91.69 83 ALA A C 1
ATOM 646 O O . ALA A 1 83 ? 8.666 -12.540 2.857 1.00 91.69 83 ALA A O 1
ATOM 647 N N . LYS A 1 84 ? 9.639 -14.511 2.378 1.00 91.50 84 LYS A N 1
ATOM 648 C CA . LYS A 1 84 ? 8.404 -15.169 1.935 1.00 91.50 84 LYS A CA 1
ATOM 649 C C . LYS A 1 84 ? 7.349 -15.147 3.042 1.00 91.50 84 LYS A C 1
ATOM 651 O O . LYS A 1 84 ? 7.607 -15.567 4.161 1.00 91.50 84 LYS A O 1
ATOM 656 N N . GLY A 1 85 ? 6.153 -14.660 2.706 1.00 89.12 85 GLY A N 1
ATOM 657 C CA . GLY A 1 85 ? 5.030 -14.535 3.648 1.00 89.12 85 GLY A CA 1
ATOM 658 C C . GLY A 1 85 ? 5.070 -13.283 4.533 1.00 89.12 85 GLY A C 1
ATOM 659 O O . GLY A 1 85 ? 4.098 -13.011 5.231 1.00 89.12 85 GLY A O 1
ATOM 660 N N . HIS A 1 86 ? 6.147 -12.497 4.466 1.00 91.88 86 HIS A N 1
ATOM 661 C CA . HIS A 1 86 ? 6.317 -11.265 5.243 1.00 91.88 86 HIS A CA 1
ATOM 662 C C . HIS A 1 86 ? 6.416 -10.021 4.358 1.00 91.88 86 HIS A C 1
ATOM 664 O O . HIS A 1 86 ? 5.905 -8.964 4.725 1.00 91.88 86 HIS A O 1
ATOM 670 N N . ILE A 1 87 ? 7.059 -10.159 3.197 1.00 94.44 87 ILE A N 1
ATOM 671 C CA . ILE A 1 87 ? 7.184 -9.121 2.177 1.00 94.44 87 ILE A CA 1
ATOM 672 C C . ILE A 1 87 ? 6.499 -9.603 0.902 1.00 94.44 87 ILE A C 1
ATOM 674 O O . ILE A 1 87 ? 6.659 -10.750 0.463 1.00 94.44 87 ILE A O 1
ATOM 678 N N . PHE A 1 88 ? 5.751 -8.694 0.299 1.00 93.69 88 PHE A N 1
ATOM 679 C CA . PHE A 1 88 ? 4.997 -8.908 -0.923 1.00 93.69 88 PHE A CA 1
ATOM 680 C C . PHE A 1 88 ? 5.399 -7.852 -1.939 1.00 93.69 88 PHE A C 1
ATOM 682 O O . PHE A 1 88 ? 5.840 -6.762 -1.566 1.00 93.69 88 PHE A O 1
ATOM 689 N N . HIS A 1 89 ? 5.241 -8.170 -3.218 1.00 93.00 89 HIS A N 1
ATOM 690 C CA . HIS A 1 89 ? 5.479 -7.202 -4.272 1.00 93.00 89 HIS A CA 1
ATOM 691 C C . HIS A 1 89 ? 4.481 -7.331 -5.414 1.00 93.00 89 HIS A C 1
ATOM 693 O O . HIS A 1 89 ? 3.849 -8.367 -5.627 1.00 93.00 89 HIS A O 1
ATOM 699 N N . GLY A 1 90 ? 4.375 -6.244 -6.162 1.00 89.81 90 GLY A N 1
ATOM 700 C CA . GLY A 1 90 ? 3.610 -6.141 -7.390 1.00 89.81 90 GLY A CA 1
ATOM 701 C C . GLY A 1 90 ? 4.390 -5.338 -8.417 1.00 89.81 90 GLY A C 1
ATOM 702 O O . GLY A 1 90 ? 5.373 -4.667 -8.091 1.00 89.81 90 GLY A O 1
ATOM 703 N N . HIS A 1 91 ? 3.944 -5.409 -9.666 1.00 87.94 91 HIS A N 1
ATOM 704 C CA . HIS A 1 91 ? 4.599 -4.726 -10.773 1.00 87.94 91 HIS A CA 1
ATOM 705 C C . HIS A 1 91 ? 3.674 -3.704 -11.424 1.00 87.94 91 HIS A C 1
ATOM 707 O O . HIS A 1 91 ? 2.523 -4.010 -11.738 1.00 87.94 91 HIS A O 1
ATOM 713 N N . ALA A 1 92 ? 4.213 -2.524 -11.707 1.00 84.75 92 ALA A N 1
ATOM 714 C CA . ALA A 1 92 ? 3.564 -1.490 -12.497 1.00 84.75 92 ALA A CA 1
ATOM 715 C C . ALA A 1 92 ? 4.421 -1.205 -13.732 1.00 84.75 92 ALA A C 1
ATOM 717 O O . ALA A 1 92 ? 5.543 -0.718 -13.627 1.00 84.75 92 ALA A O 1
ATOM 718 N N . ASN A 1 93 ? 3.912 -1.530 -14.918 1.00 82.94 93 ASN A N 1
ATOM 719 C CA . ASN A 1 93 ? 4.645 -1.244 -16.148 1.00 82.94 93 ASN A CA 1
ATOM 720 C C . ASN A 1 93 ? 4.467 0.229 -16.529 1.00 82.94 93 ASN A C 1
ATOM 722 O O . ASN A 1 93 ? 3.369 0.773 -16.408 1.00 82.94 93 ASN A O 1
ATOM 726 N N . ASN A 1 94 ? 5.517 0.839 -17.046 1.00 80.75 94 ASN A N 1
ATOM 727 C CA . ASN A 1 94 ? 5.515 2.181 -17.594 1.00 80.75 94 ASN A CA 1
ATOM 728 C C . ASN A 1 94 ? 5.179 2.175 -19.099 1.00 80.75 94 ASN A C 1
ATOM 730 O O . ASN A 1 94 ? 5.212 1.123 -19.749 1.00 80.75 94 ASN A O 1
ATOM 734 N N . SER A 1 95 ? 4.873 3.339 -19.674 1.00 78.19 95 SER A N 1
ATOM 735 C CA . SER A 1 95 ? 4.521 3.501 -21.096 1.00 78.19 95 SER A CA 1
ATOM 736 C C . SER A 1 95 ? 5.651 3.105 -22.038 1.00 78.19 95 SER A C 1
ATOM 738 O O . SER A 1 95 ? 5.420 2.503 -23.087 1.00 78.19 95 SER A O 1
ATOM 740 N N . ASN A 1 96 ? 6.887 3.397 -21.634 1.00 80.81 96 ASN A N 1
ATOM 741 C CA . ASN A 1 96 ? 8.106 3.049 -22.362 1.00 80.81 96 ASN A CA 1
ATOM 742 C C . ASN A 1 96 ? 8.495 1.558 -22.234 1.00 80.81 96 ASN A C 1
ATOM 744 O O . ASN A 1 96 ? 9.490 1.131 -22.814 1.00 80.81 96 ASN A O 1
ATOM 748 N N . GLY A 1 97 ? 7.720 0.759 -21.492 1.00 81.50 97 GLY A N 1
ATOM 749 C CA . GLY A 1 97 ? 7.975 -0.661 -21.262 1.00 81.50 97 GLY A CA 1
ATOM 750 C C . GLY A 1 97 ? 8.845 -0.979 -20.043 1.00 81.50 97 GLY A C 1
ATOM 751 O O . GLY A 1 97 ? 9.008 -2.161 -19.748 1.00 81.50 97 GLY A O 1
ATOM 752 N N . THR A 1 98 ? 9.362 0.021 -19.318 1.00 84.81 98 THR A N 1
ATOM 753 C CA . THR A 1 98 ? 10.072 -0.183 -18.045 1.00 84.81 98 THR A CA 1
ATOM 754 C C . THR A 1 98 ? 9.118 -0.736 -16.989 1.00 84.81 98 THR A C 1
ATOM 756 O O . THR A 1 98 ? 8.040 -0.190 -16.773 1.00 84.81 98 THR A O 1
ATOM 759 N N . THR A 1 99 ? 9.512 -1.795 -16.289 1.00 88.19 99 THR A N 1
ATOM 760 C CA . THR A 1 99 ? 8.729 -2.350 -15.178 1.00 88.19 99 THR A CA 1
ATOM 761 C C . THR A 1 99 ? 9.183 -1.736 -13.863 1.00 88.19 99 THR A C 1
ATOM 763 O O . THR A 1 99 ? 10.368 -1.780 -13.543 1.00 88.19 99 THR A O 1
ATOM 766 N N . TYR A 1 100 ? 8.248 -1.216 -13.075 1.00 88.56 100 TYR A N 1
ATOM 767 C CA . TYR A 1 100 ? 8.478 -0.797 -11.697 1.00 88.56 100 TYR A CA 1
ATOM 768 C C . TYR A 1 100 ? 7.982 -1.865 -10.730 1.00 88.56 100 TYR A C 1
ATOM 770 O O . TYR A 1 100 ? 6.986 -2.540 -10.989 1.00 88.56 100 TYR A O 1
ATOM 778 N N . VAL A 1 101 ? 8.681 -1.998 -9.613 1.00 91.00 101 VAL A N 1
ATOM 779 C CA . VAL A 1 101 ? 8.346 -2.864 -8.486 1.00 91.00 101 VAL A CA 1
ATOM 780 C C . VAL A 1 101 ? 7.825 -1.988 -7.360 1.00 91.00 101 VAL A C 1
ATOM 782 O O . VAL A 1 101 ? 8.397 -0.939 -7.066 1.00 91.00 101 VAL A O 1
ATOM 785 N N . VAL A 1 102 ? 6.753 -2.436 -6.719 1.00 91.62 102 VAL A N 1
ATOM 786 C CA . VAL A 1 102 ? 6.253 -1.876 -5.462 1.00 91.62 102 VAL A CA 1
ATOM 787 C C . VAL A 1 102 ? 6.306 -3.002 -4.435 1.00 91.62 102 VAL A C 1
ATOM 789 O O . VAL A 1 102 ? 5.675 -4.035 -4.648 1.00 91.62 102 VAL A O 1
ATOM 792 N N . GLU A 1 103 ? 7.048 -2.821 -3.344 1.00 93.50 103 GLU A N 1
ATOM 793 C CA . GLU A 1 103 ? 7.097 -3.758 -2.216 1.00 93.50 103 GLU A CA 1
ATOM 794 C C . GLU A 1 103 ? 6.294 -3.235 -1.026 1.00 93.50 103 GLU A C 1
ATOM 796 O O . GLU A 1 103 ? 6.351 -2.049 -0.684 1.00 93.50 103 GLU A O 1
ATOM 801 N N . TRP A 1 104 ? 5.594 -4.135 -0.338 1.00 94.62 104 TRP A N 1
ATOM 802 C CA . TRP A 1 104 ? 4.864 -3.825 0.888 1.00 94.62 104 TRP A CA 1
ATOM 803 C C . TRP A 1 104 ? 4.965 -4.937 1.930 1.00 94.62 104 TRP A C 1
ATOM 805 O O . TRP A 1 104 ? 5.268 -6.094 1.632 1.00 94.62 104 TRP A O 1
ATOM 815 N N . ALA A 1 105 ? 4.685 -4.563 3.175 1.00 95.19 105 ALA A N 1
ATOM 816 C CA . ALA A 1 105 ? 4.647 -5.456 4.323 1.00 95.19 105 ALA A CA 1
ATOM 817 C C . ALA A 1 105 ? 3.425 -5.155 5.195 1.00 95.19 105 ALA A C 1
ATOM 819 O O . ALA A 1 105 ? 3.024 -3.998 5.350 1.00 95.19 105 ALA A O 1
ATOM 820 N N . VAL A 1 106 ? 2.849 -6.195 5.797 1.00 94.12 106 VAL A N 1
ATOM 821 C CA . VAL A 1 106 ? 1.782 -6.037 6.792 1.00 94.12 106 VAL A CA 1
ATOM 822 C C . VAL A 1 106 ? 2.411 -5.715 8.142 1.00 94.12 106 VAL A C 1
ATOM 824 O O . VAL A 1 106 ? 3.250 -6.468 8.625 1.00 94.12 106 VAL A O 1
ATOM 827 N N . LEU A 1 107 ? 1.995 -4.606 8.755 1.00 93.88 107 LEU A N 1
ATOM 828 C CA . LEU A 1 107 ? 2.479 -4.181 10.072 1.00 93.88 107 LEU A CA 1
ATOM 829 C C . LEU A 1 107 ? 1.563 -4.661 11.200 1.00 93.88 107 LEU A C 1
ATOM 831 O O . LEU A 1 107 ? 2.031 -4.971 12.289 1.00 93.88 107 LEU A O 1
ATOM 835 N N . CYS A 1 108 ? 0.251 -4.715 10.956 1.00 89.56 108 CYS A N 1
ATOM 836 C CA . CYS A 1 108 ? -0.722 -5.195 11.931 1.00 89.56 108 CYS A CA 1
ATOM 837 C C . CYS A 1 108 ? -1.963 -5.748 11.222 1.00 89.56 108 CYS A C 1
ATOM 839 O O . CYS A 1 108 ? -2.730 -4.985 10.636 1.00 89.56 108 CYS A O 1
ATOM 841 N N . TYR A 1 109 ? -2.176 -7.065 11.292 1.00 88.12 109 TYR A N 1
ATOM 842 C CA . TYR A 1 109 ? -3.345 -7.718 10.690 1.00 88.12 109 TYR A CA 1
ATOM 843 C C . TYR A 1 109 ? -4.654 -7.298 11.360 1.00 88.12 109 TYR A C 1
ATOM 845 O O . TYR A 1 109 ? -5.600 -6.922 10.672 1.00 88.12 109 TYR A O 1
ATOM 853 N N . GLU A 1 110 ? -4.690 -7.300 12.694 1.00 85.69 110 GLU A N 1
ATOM 854 C CA . GLU A 1 110 ? -5.874 -6.933 13.481 1.00 85.69 110 GLU A CA 1
ATOM 855 C C . GLU A 1 110 ? -6.384 -5.531 13.119 1.00 85.69 110 GLU A C 1
ATOM 857 O O . GLU A 1 110 ? -7.573 -5.331 12.876 1.00 85.69 110 GLU A O 1
ATOM 862 N N . LYS A 1 111 ? -5.460 -4.573 12.982 1.00 84.06 111 LYS A N 1
ATOM 863 C CA . LYS A 1 111 ? -5.769 -3.181 12.627 1.00 84.06 111 LYS A CA 1
ATOM 864 C C . LYS A 1 111 ? -5.788 -2.921 11.115 1.00 84.06 111 LYS A C 1
ATOM 866 O O . LYS A 1 111 ? -6.035 -1.789 10.708 1.00 84.06 111 LYS A O 1
ATOM 871 N N . ARG A 1 112 ? -5.516 -3.939 10.285 1.00 90.06 112 ARG A N 1
ATOM 872 C CA . ARG A 1 112 ? -5.359 -3.852 8.820 1.00 90.06 112 ARG A CA 1
ATOM 873 C C . ARG A 1 112 ? -4.413 -2.738 8.381 1.00 90.06 112 ARG A C 1
ATOM 875 O O . ARG A 1 112 ? -4.732 -1.934 7.507 1.00 90.06 112 ARG A O 1
ATOM 882 N N . ILE A 1 113 ? -3.242 -2.678 9.000 1.00 91.19 113 ILE A N 1
ATOM 883 C CA . ILE A 1 113 ? -2.210 -1.699 8.663 1.00 91.19 113 ILE A CA 1
ATOM 884 C C . ILE A 1 113 ? -1.107 -2.397 7.878 1.00 91.19 113 ILE A C 1
ATOM 886 O O . ILE A 1 113 ? -0.536 -3.392 8.330 1.00 91.19 113 ILE A O 1
ATOM 890 N N . MET A 1 114 ? -0.778 -1.838 6.721 1.00 94.50 114 MET A N 1
ATOM 891 C CA . MET A 1 114 ? 0.377 -2.205 5.914 1.00 94.50 114 MET A CA 1
ATOM 892 C C . MET A 1 114 ? 1.190 -0.960 5.562 1.00 94.50 114 MET A C 1
ATOM 894 O O . MET A 1 114 ? 0.694 0.163 5.645 1.00 94.50 114 MET A O 1
ATOM 898 N N . ALA A 1 115 ? 2.429 -1.153 5.135 1.00 93.44 115 ALA A N 1
ATOM 899 C CA . ALA A 1 115 ? 3.278 -0.081 4.638 1.00 93.44 115 ALA A CA 1
ATOM 900 C C . ALA A 1 115 ? 3.900 -0.466 3.306 1.00 93.44 115 ALA A C 1
ATOM 902 O O . ALA A 1 115 ? 4.295 -1.616 3.108 1.00 93.44 115 ALA A O 1
ATOM 903 N N . LEU A 1 116 ? 4.031 0.522 2.425 1.00 92.69 116 LEU A N 1
ATOM 904 C CA . LEU A 1 116 ? 4.956 0.423 1.308 1.00 92.69 116 LEU A CA 1
ATOM 905 C C . LEU A 1 116 ? 6.382 0.523 1.863 1.00 92.69 116 LEU A C 1
ATOM 907 O O . LEU A 1 116 ? 6.688 1.408 2.667 1.00 92.69 116 LEU A O 1
ATOM 911 N N . VAL A 1 117 ? 7.236 -0.418 1.472 1.00 93.19 117 VAL A N 1
ATOM 912 C CA . VAL A 1 117 ? 8.608 -0.555 1.993 1.00 93.19 117 VAL A CA 1
ATOM 913 C C . VAL A 1 117 ? 9.670 -0.385 0.914 1.00 93.19 117 VAL A C 1
ATOM 915 O O . VAL A 1 117 ? 10.849 -0.284 1.243 1.00 93.19 117 VAL A O 1
ATOM 918 N N . GLY A 1 118 ? 9.262 -0.308 -0.353 1.00 91.00 118 GLY A N 1
ATOM 919 C CA . GLY A 1 118 ? 10.143 0.093 -1.434 1.00 91.00 118 GLY A CA 1
ATOM 920 C C . GLY A 1 118 ? 9.420 0.268 -2.764 1.00 91.00 118 GLY A C 1
ATOM 921 O O . GLY A 1 118 ? 8.328 -0.260 -2.989 1.00 91.00 118 GLY A O 1
ATOM 922 N N . PHE A 1 119 ? 10.035 1.070 -3.624 1.00 90.31 119 PHE A N 1
ATOM 923 C CA . PHE A 1 119 ? 9.567 1.392 -4.963 1.00 90.31 119 PHE A CA 1
ATOM 924 C C . PHE A 1 119 ? 10.779 1.644 -5.865 1.00 90.31 119 PHE A C 1
ATOM 926 O O . PHE A 1 119 ? 11.748 2.264 -5.431 1.00 90.31 119 PHE A O 1
ATOM 933 N N . GLY A 1 120 ? 10.761 1.148 -7.101 1.00 89.50 120 GLY A N 1
ATOM 934 C CA . GLY A 1 120 ? 11.846 1.397 -8.054 1.00 89.50 120 GLY A CA 1
ATOM 935 C C . GLY A 1 120 ? 11.738 0.573 -9.332 1.00 89.50 120 GLY A C 1
ATOM 936 O O . GLY A 1 120 ? 10.807 -0.211 -9.497 1.00 89.50 120 GLY A O 1
ATOM 937 N N . THR A 1 121 ? 12.683 0.744 -10.258 1.00 89.56 121 THR A N 1
ATOM 938 C CA . THR A 1 121 ? 12.704 -0.017 -11.518 1.00 89.56 121 THR A CA 1
ATOM 939 C C . THR A 1 121 ? 13.179 -1.448 -11.284 1.00 89.56 121 THR A C 1
ATOM 941 O O . THR A 1 121 ? 14.184 -1.666 -10.616 1.00 89.56 121 THR A O 1
ATOM 944 N N . HIS A 1 122 ? 12.500 -2.435 -11.871 1.00 90.81 122 HIS A N 1
ATOM 945 C CA . HIS A 1 122 ? 12.799 -3.862 -11.696 1.00 90.81 122 HIS A CA 1
ATOM 946 C C . HIS A 1 122 ? 14.261 -4.215 -12.016 1.00 90.81 122 HIS A C 1
ATOM 948 O O . HIS A 1 122 ? 14.834 -5.089 -11.378 1.00 90.81 122 HIS A O 1
ATOM 954 N N . GLU A 1 123 ? 14.875 -3.528 -12.981 1.00 86.38 123 GLU A N 1
ATOM 955 C CA . GLU A 1 123 ? 16.272 -3.743 -13.386 1.00 86.38 123 GLU A CA 1
ATOM 956 C C . GLU A 1 123 ? 17.278 -3.420 -12.273 1.00 86.38 123 GLU A C 1
ATOM 958 O O . GLU A 1 123 ? 18.298 -4.092 -12.156 1.00 86.38 123 GLU A O 1
ATOM 963 N N . ASN A 1 124 ? 16.974 -2.428 -11.434 1.00 86.38 124 ASN A N 1
ATOM 964 C CA . ASN A 1 124 ? 17.876 -1.943 -10.386 1.00 86.38 124 ASN A CA 1
ATOM 965 C C . ASN A 1 124 ? 17.344 -2.210 -8.973 1.00 86.38 124 ASN A C 1
ATOM 967 O O . ASN A 1 124 ? 17.984 -1.848 -7.982 1.00 86.38 124 ASN A O 1
ATOM 971 N N . TYR A 1 125 ? 16.164 -2.820 -8.860 1.00 90.25 125 TYR A N 1
ATOM 972 C CA . TYR A 1 125 ? 15.497 -3.008 -7.587 1.00 90.25 125 TYR A CA 1
ATOM 973 C C . TYR A 1 125 ? 16.141 -4.142 -6.788 1.00 90.25 125 TYR A C 1
ATOM 975 O O . TYR A 1 125 ? 16.229 -5.286 -7.235 1.00 90.25 125 TYR A O 1
ATOM 983 N N . ARG A 1 126 ? 16.564 -3.834 -5.560 1.00 92.44 126 ARG A N 1
ATOM 984 C CA . ARG A 1 126 ? 17.104 -4.827 -4.627 1.00 92.44 126 ARG A CA 1
ATOM 985 C C . ARG A 1 126 ? 15.994 -5.330 -3.716 1.00 92.44 126 ARG A C 1
ATOM 987 O O . ARG A 1 126 ? 15.708 -4.722 -2.690 1.00 92.44 126 ARG A O 1
ATOM 994 N N . PHE A 1 127 ? 15.401 -6.459 -4.093 1.00 91.94 127 PHE A N 1
ATOM 995 C CA . PHE A 1 127 ? 14.371 -7.119 -3.294 1.00 91.94 127 PHE A CA 1
ATOM 996 C C . PHE A 1 127 ? 14.867 -7.445 -1.888 1.00 91.94 127 PHE A C 1
ATOM 998 O O . PHE A 1 127 ? 15.957 -8.008 -1.707 1.00 91.94 127 PHE A O 1
ATOM 1005 N N . ARG A 1 128 ? 14.034 -7.148 -0.886 1.00 92.88 128 ARG A N 1
ATOM 1006 C CA . ARG A 1 128 ? 14.342 -7.493 0.505 1.00 92.88 128 ARG A CA 1
ATOM 1007 C C . ARG A 1 128 ? 14.423 -9.009 0.661 1.00 92.88 128 ARG A C 1
ATOM 1009 O O . ARG A 1 128 ? 13.577 -9.738 0.165 1.00 92.88 128 ARG A O 1
ATOM 1016 N N . GLN A 1 129 ? 15.436 -9.486 1.378 1.00 93.19 129 GLN A N 1
ATOM 1017 C CA . GLN A 1 129 ? 15.634 -10.924 1.617 1.00 93.19 129 GLN A CA 1
ATOM 1018 C C . GLN A 1 129 ? 15.082 -11.385 2.973 1.00 93.19 129 GLN A C 1
ATOM 1020 O O . GLN A 1 129 ? 14.996 -12.584 3.240 1.00 93.19 129 GLN A O 1
ATOM 1025 N N . THR A 1 130 ? 14.678 -10.440 3.824 1.00 93.69 130 THR A N 1
ATOM 1026 C CA . THR A 1 130 ? 14.085 -10.673 5.144 1.00 93.69 130 THR A CA 1
ATOM 1027 C C . THR A 1 130 ? 12.858 -9.790 5.351 1.00 93.69 130 THR A C 1
ATOM 1029 O O . THR A 1 130 ? 12.722 -8.736 4.722 1.00 93.69 130 THR A O 1
ATOM 1032 N N . GLY A 1 131 ? 11.981 -10.206 6.268 1.00 92.06 131 GLY A N 1
ATOM 1033 C CA . GLY A 1 131 ? 10.912 -9.354 6.787 1.00 92.06 131 GLY A CA 1
ATOM 1034 C C . GLY A 1 131 ? 11.438 -8.077 7.455 1.00 92.06 131 GLY A C 1
ATOM 1035 O O . GLY A 1 131 ? 12.644 -7.907 7.655 1.00 92.06 131 GLY A O 1
ATOM 1036 N N . LEU A 1 132 ? 10.518 -7.176 7.799 1.00 93.94 132 LEU A N 1
ATOM 1037 C CA . LEU A 1 132 ? 10.841 -6.007 8.614 1.00 93.94 132 LEU A CA 1
ATOM 1038 C C . LEU A 1 132 ? 11.230 -6.447 10.027 1.00 93.94 132 LEU A C 1
ATOM 1040 O O . LEU A 1 132 ? 10.566 -7.300 10.619 1.00 93.94 132 LEU A O 1
ATOM 1044 N N . SER A 1 133 ? 12.273 -5.837 10.582 1.00 94.56 133 SER A N 1
ATOM 1045 C CA . SER A 1 133 ? 12.556 -5.960 12.010 1.00 94.56 133 SER A CA 1
ATOM 1046 C C . SER A 1 133 ? 11.479 -5.260 12.847 1.00 94.56 133 SER A C 1
ATOM 1048 O O . SER A 1 133 ? 10.785 -4.355 12.376 1.00 94.56 133 SER A O 1
ATOM 1050 N N . THR A 1 134 ? 11.369 -5.633 14.125 1.00 93.25 134 THR A N 1
ATOM 1051 C CA . THR A 1 134 ? 10.450 -4.984 15.074 1.00 93.25 134 THR A CA 1
ATOM 1052 C C . THR A 1 134 ? 10.688 -3.475 15.158 1.00 93.25 134 THR A C 1
ATOM 1054 O O . THR A 1 134 ? 9.733 -2.701 15.187 1.00 93.25 134 THR A O 1
ATOM 1057 N N . THR A 1 135 ? 11.953 -3.047 15.154 1.00 94.56 135 THR A N 1
ATOM 1058 C CA . THR A 1 135 ? 12.333 -1.629 15.205 1.00 94.56 135 THR A CA 1
ATOM 1059 C C . THR A 1 135 ? 11.884 -0.880 13.954 1.00 94.56 135 THR A C 1
ATOM 1061 O O . THR A 1 135 ? 11.293 0.191 14.073 1.00 94.56 135 THR A O 1
ATOM 1064 N N . GLU A 1 136 ? 12.102 -1.447 12.763 1.00 93.69 136 GLU A N 1
ATOM 1065 C CA . GLU A 1 136 ? 11.624 -0.853 11.508 1.00 93.69 136 GLU A CA 1
ATOM 1066 C C . GLU A 1 136 ? 10.097 -0.746 11.496 1.00 93.69 136 GLU A C 1
ATOM 1068 O O . GLU A 1 136 ? 9.558 0.329 11.245 1.00 93.69 136 GLU A O 1
ATOM 1073 N N . ALA A 1 137 ? 9.389 -1.832 11.822 1.00 92.94 137 ALA A N 1
ATOM 1074 C CA . ALA A 1 137 ? 7.928 -1.847 11.849 1.00 92.94 137 ALA A CA 1
ATOM 1075 C C . ALA A 1 137 ? 7.360 -0.807 12.829 1.00 92.94 137 ALA A C 1
ATOM 1077 O O . ALA A 1 137 ? 6.427 -0.077 12.486 1.00 92.94 137 ALA A O 1
ATOM 1078 N N . LYS A 1 138 ? 7.956 -0.688 14.022 1.00 92.12 138 LYS A N 1
ATOM 107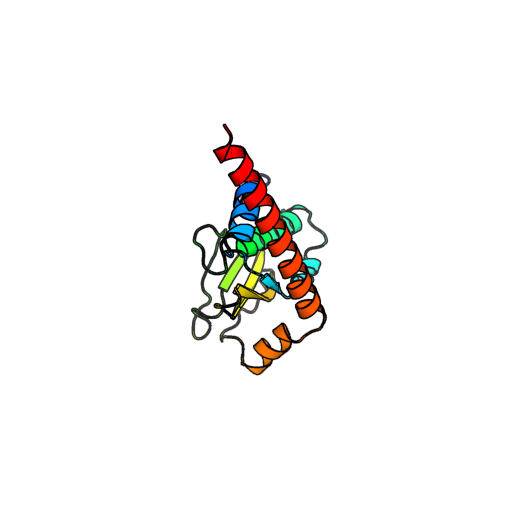9 C CA . LYS A 1 138 ? 7.588 0.325 15.017 1.00 92.12 138 LYS A CA 1
ATOM 1080 C C . LYS A 1 138 ? 7.826 1.743 14.491 1.00 92.12 138 LYS A C 1
ATOM 1082 O O . LYS A 1 138 ? 6.921 2.571 14.556 1.00 92.12 138 LYS A O 1
ATOM 1087 N N . GLY A 1 139 ? 8.993 2.003 13.900 1.00 92.19 139 GLY A N 1
ATOM 1088 C CA . GLY A 1 139 ? 9.320 3.305 13.312 1.00 92.19 139 GLY A CA 1
ATOM 1089 C C . GLY A 1 139 ? 8.338 3.732 12.215 1.00 92.19 139 GLY A C 1
ATOM 1090 O O . GLY A 1 139 ? 7.958 4.900 12.143 1.00 92.19 139 GLY A O 1
ATOM 1091 N N . LEU A 1 140 ? 7.860 2.784 11.403 1.00 91.81 140 LEU A N 1
ATOM 1092 C CA . LEU A 1 140 ? 6.853 3.041 10.370 1.00 91.81 140 LEU A CA 1
ATOM 1093 C C . LEU A 1 140 ? 5.478 3.411 10.940 1.00 91.81 140 LEU A C 1
ATOM 1095 O O . LEU A 1 140 ? 4.804 4.275 10.380 1.00 91.81 140 LEU A O 1
ATOM 1099 N N . LEU A 1 141 ? 5.061 2.783 12.040 1.00 88.62 141 LEU A N 1
ATOM 1100 C CA . LEU A 1 141 ? 3.781 3.068 12.699 1.00 88.62 141 LEU A CA 1
ATOM 1101 C C . LEU A 1 141 ? 3.794 4.399 13.457 1.00 88.62 141 LEU A C 1
ATOM 1103 O O . LEU A 1 141 ? 2.775 5.085 13.528 1.00 88.62 141 LEU A O 1
ATOM 1107 N N . GLU A 1 142 ? 4.932 4.751 14.051 1.00 89.06 142 GLU A N 1
ATOM 1108 C CA . GLU A 1 142 ? 5.022 5.871 14.989 1.00 89.06 142 GLU A CA 1
ATOM 1109 C C . GLU A 1 142 ? 5.368 7.209 14.335 1.00 89.06 142 GLU A C 1
ATOM 1111 O O . GLU A 1 142 ? 5.201 8.252 14.980 1.00 89.06 142 GLU A O 1
ATOM 1116 N N . ASN A 1 143 ? 5.804 7.204 13.070 1.00 88.19 143 ASN A N 1
ATOM 1117 C CA . ASN A 1 143 ? 6.123 8.436 12.362 1.00 88.19 143 ASN A CA 1
ATOM 1118 C C . ASN A 1 143 ? 4.878 9.344 12.203 1.00 88.19 143 ASN A C 1
ATOM 1120 O O . ASN A 1 143 ? 3.727 8.894 12.169 1.00 88.19 143 ASN A O 1
ATOM 1124 N N . LEU A 1 144 ? 5.114 10.658 12.131 1.00 83.69 144 LEU A N 1
ATOM 1125 C CA . LEU A 1 144 ? 4.046 11.661 12.152 1.00 83.69 144 LEU A CA 1
ATOM 1126 C C . LEU A 1 144 ? 3.112 11.570 10.933 1.00 83.69 144 LEU A C 1
ATOM 1128 O O . LEU A 1 144 ? 1.909 11.795 11.068 1.00 83.69 144 LEU A O 1
ATOM 1132 N N . GLU A 1 145 ? 3.648 11.259 9.751 1.00 85.12 145 GLU A N 1
ATOM 1133 C CA . GLU A 1 145 ? 2.856 11.120 8.523 1.00 85.12 145 GLU A CA 1
ATOM 1134 C C . GLU A 1 145 ? 1.893 9.929 8.629 1.00 85.12 145 GLU A C 1
ATOM 1136 O O . GLU A 1 145 ? 0.698 10.068 8.366 1.00 85.12 145 GLU A O 1
ATOM 1141 N N . SER A 1 146 ? 2.384 8.787 9.108 1.00 85.88 146 SER A N 1
ATOM 1142 C CA . SER A 1 146 ? 1.614 7.569 9.332 1.00 85.88 146 SER A CA 1
ATOM 1143 C C . SER A 1 146 ? 0.481 7.784 10.323 1.00 85.88 146 SER A C 1
ATOM 1145 O O . SER A 1 146 ? -0.644 7.370 10.047 1.00 85.88 146 SER A O 1
ATOM 1147 N N . LYS A 1 147 ? 0.732 8.480 11.441 1.00 86.88 147 LYS A N 1
ATOM 1148 C CA . LYS A 1 147 ? -0.319 8.827 12.415 1.00 86.88 147 LYS A CA 1
ATOM 1149 C C . LYS A 1 147 ? -1.436 9.649 11.773 1.00 86.88 147 LYS A C 1
ATOM 1151 O O . LYS A 1 147 ? -2.596 9.257 11.850 1.00 86.88 147 LYS A O 1
ATOM 1156 N N . LYS A 1 148 ? -1.085 10.707 11.032 1.00 87.44 148 LYS A N 1
ATOM 1157 C CA . LYS A 1 148 ? -2.062 11.540 10.306 1.00 87.44 148 LYS A CA 1
ATOM 1158 C C . LYS A 1 148 ? -2.886 10.732 9.300 1.00 87.44 148 LYS A C 1
ATOM 1160 O O . LYS A 1 148 ? -4.094 10.939 9.192 1.00 87.44 148 LYS A O 1
ATOM 1165 N N . ILE A 1 149 ? -2.250 9.819 8.561 1.00 85.06 149 ILE A N 1
ATOM 1166 C CA . ILE A 1 149 ? -2.944 8.937 7.612 1.00 85.06 149 ILE A CA 1
ATOM 1167 C C . ILE A 1 149 ? -3.935 8.035 8.353 1.00 85.06 149 ILE A C 1
ATOM 1169 O O . ILE A 1 149 ? -5.088 7.942 7.934 1.00 85.06 149 ILE A O 1
ATOM 1173 N N . MET A 1 150 ? -3.512 7.390 9.443 1.00 84.62 150 MET A N 1
ATOM 1174 C CA . MET A 1 150 ? -4.376 6.507 10.233 1.00 84.62 150 MET A CA 1
ATOM 1175 C C . MET A 1 150 ? -5.597 7.248 10.790 1.00 84.62 150 MET A C 1
ATOM 1177 O O . MET A 1 150 ? -6.718 6.763 10.630 1.00 84.62 150 MET A O 1
ATOM 1181 N N . ASP A 1 151 ? -5.402 8.441 11.355 1.00 85.94 151 ASP A N 1
ATOM 1182 C CA . ASP A 1 151 ? -6.492 9.267 11.888 1.00 85.94 151 ASP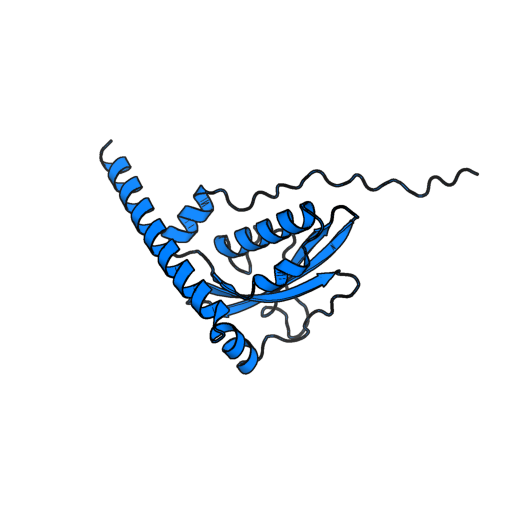 A CA 1
ATOM 1183 C C . ASP A 1 151 ? -7.489 9.656 10.786 1.00 85.94 151 ASP A C 1
ATOM 1185 O O . ASP A 1 151 ? -8.705 9.517 10.943 1.00 85.94 151 ASP A O 1
ATOM 1189 N N . HIS A 1 152 ? -6.987 10.078 9.621 1.00 85.69 152 HIS A N 1
ATOM 1190 C CA . HIS A 1 152 ? -7.836 10.426 8.482 1.00 85.69 152 HIS A CA 1
ATOM 1191 C C . HIS A 1 152 ? -8.641 9.226 7.963 1.00 85.69 152 HIS A C 1
ATOM 1193 O O . HIS A 1 152 ? -9.828 9.351 7.651 1.00 85.69 152 HIS A O 1
ATOM 1199 N N . VAL A 1 153 ? -8.017 8.048 7.881 1.00 83.56 153 VAL A N 1
ATOM 1200 C CA . VAL A 1 153 ? -8.696 6.816 7.459 1.00 83.56 153 VAL A CA 1
ATOM 1201 C C . VAL A 1 153 ? -9.791 6.429 8.452 1.00 83.56 153 VAL A C 1
ATOM 1203 O O . VAL A 1 153 ? -10.889 6.070 8.022 1.00 83.56 153 VAL A O 1
ATOM 1206 N N . ALA A 1 154 ? -9.550 6.557 9.759 1.00 82.88 154 ALA A N 1
ATOM 1207 C CA . ALA A 1 154 ? -10.562 6.287 10.777 1.00 82.88 154 ALA A CA 1
ATOM 1208 C C . ALA A 1 154 ? -11.812 7.169 10.592 1.00 82.88 154 ALA A C 1
ATOM 1210 O O . ALA A 1 154 ? -12.937 6.661 10.628 1.00 82.88 154 ALA A O 1
ATOM 1211 N N . ILE A 1 155 ? -11.623 8.461 10.295 1.00 86.38 155 ILE A N 1
ATOM 1212 C CA . ILE A 1 155 ? -12.720 9.391 9.979 1.00 86.38 155 ILE A CA 1
ATOM 1213 C C . ILE A 1 155 ? -13.494 8.916 8.740 1.00 86.38 155 ILE A C 1
ATOM 1215 O O . ILE A 1 155 ? -14.722 8.816 8.776 1.00 86.38 155 ILE A O 1
ATOM 1219 N N . LYS A 1 156 ? -12.796 8.549 7.657 1.00 83.44 156 LYS A N 1
ATOM 1220 C CA . LYS A 1 156 ? -13.425 8.078 6.407 1.00 83.44 156 LYS A CA 1
ATOM 1221 C C . LYS A 1 156 ? -14.230 6.793 6.589 1.00 83.44 156 LYS A C 1
ATOM 1223 O O . LYS A 1 156 ? -15.311 6.657 6.015 1.00 83.44 156 LYS A O 1
ATOM 1228 N N . ILE A 1 157 ? -13.748 5.868 7.415 1.00 82.50 157 ILE A N 1
ATOM 1229 C CA . ILE A 1 157 ? -14.477 4.640 7.754 1.00 82.50 157 ILE A CA 1
ATOM 1230 C C . ILE A 1 157 ? -15.769 4.971 8.512 1.00 82.50 157 ILE A C 1
ATOM 1232 O O . ILE A 1 157 ? -16.822 4.411 8.202 1.00 82.50 157 ILE A O 1
ATOM 1236 N N . ALA A 1 158 ? -15.721 5.896 9.474 1.00 84.62 158 ALA A N 1
ATOM 1237 C CA . ALA A 1 158 ? -16.911 6.324 10.208 1.00 84.62 158 ALA A CA 1
ATOM 1238 C C . ALA A 1 158 ? -17.960 6.969 9.279 1.00 84.62 158 ALA A C 1
ATOM 1240 O O . ALA A 1 158 ? -19.148 6.639 9.354 1.00 84.62 158 ALA A O 1
ATOM 1241 N N . GLU A 1 159 ? -17.524 7.823 8.347 1.00 86.94 159 GLU A N 1
ATOM 1242 C CA . GLU A 1 159 ? -18.382 8.409 7.308 1.00 86.94 159 GLU A CA 1
ATOM 1243 C C . GLU A 1 159 ? -19.028 7.332 6.420 1.00 86.94 159 GLU A C 1
ATOM 1245 O O . GLU A 1 159 ? -20.239 7.368 6.178 1.00 86.94 159 GLU A O 1
ATOM 1250 N N . ALA A 1 160 ? -18.245 6.346 5.969 1.00 83.88 160 ALA A N 1
ATOM 1251 C CA . ALA A 1 160 ? -18.724 5.246 5.134 1.00 83.88 160 ALA A CA 1
ATOM 1252 C C . ALA A 1 160 ? -19.789 4.401 5.849 1.00 83.88 160 ALA A C 1
ATOM 1254 O O . ALA A 1 160 ? -20.849 4.137 5.278 1.00 83.88 160 ALA A O 1
ATOM 1255 N N . LYS A 1 161 ? -19.563 4.047 7.122 1.00 84.44 161 LYS A N 1
ATOM 1256 C CA . LYS A 1 161 ? -20.537 3.317 7.951 1.00 84.44 161 LYS A CA 1
ATOM 1257 C C . LYS A 1 161 ? -21.857 4.077 8.091 1.00 84.44 161 LYS A C 1
ATOM 1259 O O . LYS A 1 161 ? -22.923 3.493 7.906 1.00 84.44 161 LYS A O 1
ATOM 1264 N N . LYS A 1 162 ? -21.797 5.391 8.339 1.00 86.62 162 LYS A N 1
ATOM 1265 C CA . LYS A 1 162 ? -22.986 6.258 8.431 1.00 86.62 162 LYS A CA 1
ATOM 1266 C C . LYS A 1 162 ? -23.759 6.335 7.111 1.00 86.62 162 LYS A C 1
ATOM 1268 O O . LYS A 1 162 ? -24.984 6.438 7.109 1.00 86.62 162 LYS A O 1
ATOM 1273 N N . LYS A 1 163 ? -23.061 6.309 5.975 1.00 83.50 163 LYS A N 1
ATOM 1274 C CA . LYS A 1 163 ? -23.693 6.312 4.650 1.00 83.50 163 LYS A CA 1
ATOM 1275 C C . LYS A 1 163 ? -24.352 4.966 4.327 1.00 83.50 163 LYS A C 1
ATOM 1277 O O . LYS A 1 163 ? -25.469 4.948 3.808 1.00 83.50 163 LYS A O 1
ATOM 1282 N N . ALA A 1 164 ? -23.696 3.858 4.667 1.00 77.06 164 ALA A N 1
ATOM 1283 C CA . ALA A 1 164 ? -24.233 2.514 4.468 1.00 77.06 164 ALA A CA 1
ATOM 1284 C C . ALA A 1 164 ? -25.517 2.282 5.285 1.00 77.06 164 ALA A C 1
ATOM 1286 O O . ALA A 1 164 ? -26.515 1.818 4.735 1.00 77.06 164 ALA A O 1
ATOM 1287 N N . SER A 1 165 ? -25.549 2.700 6.557 1.00 79.19 165 SER A N 1
ATOM 1288 C CA . SER A 1 165 ? -26.743 2.559 7.405 1.00 79.19 165 SER A CA 1
ATOM 1289 C C . SER A 1 165 ? -27.952 3.337 6.873 1.00 79.19 165 SER A C 1
ATOM 1291 O O . SER A 1 165 ? -29.054 2.798 6.827 1.00 79.19 165 SER A O 1
ATOM 1293 N N . ARG A 1 166 ? -27.748 4.568 6.382 1.00 76.19 166 ARG A N 1
ATOM 1294 C CA . ARG A 1 166 ? -28.800 5.375 5.731 1.00 76.19 166 ARG A CA 1
ATOM 1295 C C . ARG A 1 166 ? -29.367 4.712 4.476 1.00 76.19 166 ARG A C 1
ATOM 1297 O O . ARG A 1 166 ? -30.568 4.770 4.243 1.00 76.19 166 ARG A O 1
ATOM 1304 N N . THR A 1 167 ? -28.507 4.085 3.679 1.00 69.69 167 THR A N 1
ATOM 1305 C CA . THR A 1 167 ? -28.916 3.420 2.431 1.00 69.69 167 THR A CA 1
ATOM 1306 C C . THR A 1 167 ? -29.749 2.167 2.718 1.00 69.69 167 THR A C 1
ATOM 1308 O O . THR A 1 167 ? -30.746 1.929 2.043 1.00 69.69 167 THR A O 1
ATOM 1311 N N . ASN A 1 168 ? -29.391 1.403 3.754 1.00 62.84 168 ASN A N 1
ATOM 1312 C CA . ASN A 1 168 ? -30.161 0.233 4.185 1.00 62.84 168 ASN A CA 1
ATOM 1313 C C . ASN A 1 168 ? -31.512 0.609 4.807 1.00 62.84 168 ASN A C 1
ATOM 1315 O O . ASN A 1 168 ? -32.499 -0.067 4.545 1.00 62.84 168 ASN A O 1
ATOM 1319 N N . LEU A 1 169 ? -31.581 1.709 5.567 1.00 59.12 169 LEU A N 1
ATOM 1320 C CA . LEU A 1 169 ? -32.849 2.234 6.086 1.00 59.12 169 LEU A CA 1
ATOM 1321 C C . LEU A 1 169 ? -33.828 2.568 4.955 1.00 59.12 169 LEU A C 1
ATOM 1323 O O . LEU A 1 169 ? -34.989 2.189 5.025 1.00 59.12 169 LEU A O 1
ATOM 1327 N N . LEU A 1 170 ? -33.355 3.213 3.885 1.00 56.25 170 LEU A N 1
ATOM 1328 C CA . LEU A 1 170 ? -34.197 3.536 2.731 1.00 56.25 170 LEU A CA 1
ATOM 1329 C C . LEU A 1 170 ? -34.678 2.286 1.982 1.00 56.25 170 LEU A C 1
ATOM 1331 O O . LEU A 1 170 ? -35.803 2.279 1.508 1.00 56.25 170 LEU A O 1
ATOM 1335 N N . ARG A 1 171 ? -33.868 1.223 1.902 1.00 57.16 171 ARG A N 1
ATOM 1336 C CA . ARG A 1 171 ? -34.258 -0.040 1.248 1.00 57.16 171 ARG A CA 1
ATOM 1337 C C . ARG A 1 171 ? -35.297 -0.857 2.019 1.00 57.16 171 ARG A C 1
ATOM 1339 O O . ARG A 1 171 ? -35.970 -1.655 1.393 1.00 57.16 171 ARG A O 1
ATOM 1346 N N . ASN A 1 172 ? -35.422 -0.662 3.331 1.00 55.75 172 ASN A N 1
ATOM 1347 C CA . ASN A 1 172 ? -36.410 -1.360 4.164 1.00 55.75 172 ASN A CA 1
ATOM 1348 C C . ASN A 1 172 ? -37.757 -0.614 4.265 1.00 55.75 172 ASN A C 1
ATOM 1350 O O . ASN A 1 172 ? -38.663 -1.089 4.944 1.00 55.75 172 ASN A O 1
ATOM 1354 N N . HIS A 1 173 ? -37.868 0.570 3.652 1.00 49.12 173 HIS A N 1
ATOM 1355 C CA . HIS A 1 173 ? -39.080 1.398 3.630 1.00 49.12 173 HIS A CA 1
ATOM 1356 C C . HIS A 1 173 ? -39.792 1.411 2.264 1.00 49.12 173 HIS A C 1
ATOM 1358 O O . HIS A 1 173 ? -40.798 2.105 2.119 1.00 49.12 173 HIS A O 1
ATOM 1364 N N . TYR A 1 174 ? -39.283 0.645 1.297 1.00 44.38 174 TYR A N 1
ATOM 1365 C CA . TYR A 1 174 ? -39.923 0.311 0.021 1.00 44.38 174 TYR A CA 1
ATOM 1366 C C . TYR A 1 174 ? -40.093 -1.206 -0.065 1.00 44.38 174 TYR A C 1
ATOM 1368 O O . TYR A 1 174 ? -40.990 -1.637 -0.819 1.00 44.38 174 TYR A O 1
#

Sequence (174 aa):
MRSDFFKKKKSSKIVESGGPSKVDQLSAMSESRYWTVLNSSLLRDANGDDHLISRVNALKAALQTYGPTSDQLPNFRHNTGKAKGHIFHGHANNSNGTTYVVEWAVLCYEKRIMALVGFGTHENYRFRQTGLSTTEAKGLLENLESKKIMDHVAIKIAEAKKKASRTNLLRNHY

pLDDT: mean 78.51, std 15.42, range [36.47, 95.19]

Secondary structure (DSSP, 8-state):
-------------------S-HHHHHHHHHTT---EEE-GGGGGGGTT-HHHHHHHHHHHHHHHHH-TT-TTSTT-EEPPTBTTTTEEEEEEE-TTSPEEEEEEEEEETTTTEEEEEEEEETTT----SBPPPHHHHHHHHHSHHHHHHHHHHHHHHHHHHHHHHHHHHHHT--